Protein AF-D3TIB9-F1 (afdb_monomer)

InterPro domains:
  IPR002877 Ribosomal RNA methyltransferase, FtsJ domain [PF01728] (2-114)
  IPR029063 S-adenosyl-L-methionine-dependent methyltransferase superfamily [G3DSA:3.40.50.150] (1-115)
  IPR029063 S-adenosyl-L-methionine-dependent methyltransferase superfamily [SSF53335] (63-114)
  IPR050082 Ribosomal RNA large subunit methyltransferase RlmE [PTHR10920] (1-114)

Organism: Mangifera indica (NCBI:txid29780)

Secondary structure (DSSP, 8-state):
-EEEE-------S-HHHHHHHHHHHHHHHHHHHH-TTS-S-----------------GGGS-SSPTT-EEEEEEE--HHHHHHHHHHTTTSSEEEEE--TTS-TT--EEEEEEE-

Sequence (115 aa):
SVILSDMCPSVSGITTKDAALSAELGMRALDLAVGCAASPHPVGDQGERHLNDSNSDPDENGVLKPGGHLVIKLLESEDVKEFSQICKPLFRKASWLRPKATRSSSREIYLICQD

Radius of gyration: 15.57 Å; Cα contacts (8 Å, |Δi|>4): 174; chains: 1; bounding box: 37×45×34 Å

Solvent-accessible surface area (backbone atoms only — not comparable to full-atom values): 6949 Å² total; per-residue (Å²): 89,78,49,75,41,82,58,69,64,87,74,81,80,48,68,68,62,41,22,52,52,10,47,53,53,40,50,53,49,48,40,51,32,63,11,76,87,70,64,95,70,91,75,86,71,92,69,83,77,76,91,79,74,99,63,85,63,82,77,54,60,25,77,50,51,88,77,27,30,44,33,34,34,35,37,70,50,73,76,55,61,56,53,47,64,70,44,41,87,79,20,82,37,58,47,82,43,69,62,90,84,56,56,90,90,55,53,62,32,30,44,40,34,34,84

Nearest PDB structures (foldseek):
  8i9v-assembly1_CS  TM=9.281E-01  e=1.162E-05  Thermochaetoides thermophila DSM 1495
  7o9m-assembly1_n  TM=9.282E-01  e=1.020E-05  Homo sapiens
  1ej0-assembly1_A  TM=9.009E-01  e=6.887E-06  Escherichia coli
  7o9k-assembly1_n  TM=9.171E-01  e=2.388E-05  Homo sapiens
  8etc-assembly1_w  TM=8.884E-01  e=3.064E-04  Schizosaccharomyces pombe

Structure (mmCIF, N/CA/C/O backbone):
data_AF-D3TIB9-F1
#
_entry.id   AF-D3TIB9-F1
#
loop_
_atom_site.group_PDB
_atom_site.id
_atom_site.type_symbol
_atom_site.label_atom_id
_atom_site.label_alt_id
_atom_site.label_comp_id
_atom_site.label_asym_id
_atom_site.label_entity_id
_atom_site.label_seq_id
_atom_site.pdbx_PDB_ins_code
_atom_site.Cartn_x
_atom_site.Cartn_y
_atom_site.Cartn_z
_atom_site.occupancy
_atom_site.B_iso_or_equiv
_atom_site.auth_seq_id
_atom_site.auth_comp_id
_atom_site.auth_asym_id
_atom_site.auth_atom_id
_atom_site.pdbx_PDB_model_num
ATOM 1 N N . SER A 1 1 ? -12.327 -1.816 11.683 1.00 91.75 1 SER A N 1
ATOM 2 C CA . SER A 1 1 ? -12.570 -2.158 10.254 1.00 91.75 1 SER A CA 1
ATOM 3 C C . SER A 1 1 ? -11.230 -2.364 9.569 1.00 91.75 1 SER A C 1
ATOM 5 O O . SER A 1 1 ? -10.219 -1.995 10.151 1.00 91.75 1 SER A O 1
ATOM 7 N N . VAL A 1 2 ? -11.193 -2.949 8.370 1.00 96.94 2 VAL A N 1
ATOM 8 C CA . VAL A 1 2 ? -9.957 -3.049 7.576 1.00 96.94 2 VAL A CA 1
ATOM 9 C C . VAL A 1 2 ? -10.245 -2.611 6.148 1.00 96.94 2 VAL A C 1
ATOM 11 O O . VAL A 1 2 ? -11.241 -3.053 5.576 1.00 96.94 2 VAL A O 1
ATOM 14 N N . ILE A 1 3 ? -9.378 -1.771 5.587 1.00 96.56 3 ILE A N 1
ATOM 15 C CA . ILE A 1 3 ? -9.347 -1.444 4.159 1.00 96.56 3 ILE A CA 1
ATOM 16 C C . ILE A 1 3 ? -8.062 -2.008 3.565 1.00 96.56 3 ILE A C 1
ATOM 18 O O . ILE A 1 3 ? -6.979 -1.813 4.112 1.00 96.56 3 ILE A O 1
ATOM 22 N N . LEU A 1 4 ? -8.197 -2.703 2.440 1.00 96.81 4 LEU A N 1
ATOM 23 C CA . LEU A 1 4 ? -7.087 -3.218 1.652 1.00 96.81 4 LEU A CA 1
ATOM 24 C C . LEU A 1 4 ? -7.104 -2.540 0.284 1.00 96.81 4 LEU A C 1
ATOM 26 O O . LEU A 1 4 ? -8.023 -2.756 -0.504 1.00 96.81 4 LEU A O 1
ATOM 30 N N . SER A 1 5 ? -6.073 -1.754 -0.004 1.00 95.94 5 SER A N 1
ATOM 31 C CA . SER A 1 5 ? -5.787 -1.291 -1.353 1.00 95.94 5 SER A CA 1
ATOM 32 C C . SER A 1 5 ? -4.932 -2.326 -2.068 1.00 95.94 5 SER A C 1
ATOM 34 O O . SER A 1 5 ? -3.760 -2.522 -1.740 1.00 95.94 5 SER A O 1
ATOM 36 N N . ASP A 1 6 ? -5.530 -2.977 -3.063 1.00 93.94 6 ASP A N 1
ATOM 37 C CA . ASP A 1 6 ? -4.835 -3.870 -3.991 1.00 93.94 6 ASP A CA 1
ATOM 38 C C . ASP A 1 6 ? -4.473 -3.157 -5.311 1.00 93.94 6 ASP A C 1
ATOM 40 O O . ASP A 1 6 ? -4.298 -3.780 -6.360 1.00 93.94 6 ASP A O 1
ATOM 44 N N . MET A 1 7 ? -4.348 -1.829 -5.277 1.00 85.75 7 MET A N 1
ATOM 45 C CA . MET A 1 7 ? -4.021 -1.033 -6.457 1.00 85.75 7 MET A CA 1
ATOM 46 C C . MET A 1 7 ? -2.563 -1.282 -6.877 1.00 85.75 7 MET A C 1
ATOM 48 O O . MET A 1 7 ? -1.632 -1.003 -6.130 1.00 85.75 7 MET A O 1
ATOM 52 N N . CYS A 1 8 ? -2.357 -1.821 -8.080 1.00 83.06 8 CYS A N 1
ATOM 53 C CA . CYS A 1 8 ? -1.053 -1.896 -8.743 1.00 83.06 8 CYS A CA 1
ATOM 54 C C . CYS A 1 8 ? -1.217 -1.321 -10.153 1.00 83.06 8 CYS A C 1
ATOM 56 O O . CYS A 1 8 ? -2.137 -1.748 -10.859 1.00 83.06 8 CYS A O 1
ATOM 58 N N . PRO A 1 9 ? -0.379 -0.363 -10.577 1.00 86.94 9 PRO A N 1
ATOM 59 C CA . PRO A 1 9 ? -0.443 0.145 -11.938 1.00 86.94 9 PRO A CA 1
ATOM 60 C C . PRO A 1 9 ? 0.017 -0.931 -12.931 1.00 86.94 9 PRO A C 1
ATOM 62 O O . PRO A 1 9 ? 0.727 -1.875 -12.578 1.00 86.94 9 PRO A O 1
ATOM 65 N N . SER A 1 10 ? -0.330 -0.757 -14.206 1.00 90.81 10 SER A N 1
ATOM 66 C CA . SER A 1 10 ? 0.287 -1.537 -15.282 1.00 90.81 10 SER A CA 1
ATOM 67 C C . SER A 1 10 ? 1.804 -1.333 -15.265 1.00 90.81 10 SER A C 1
ATOM 69 O O . SER A 1 10 ? 2.290 -0.217 -15.443 1.00 90.81 10 SER A O 1
ATOM 71 N N . VAL A 1 11 ? 2.545 -2.418 -15.044 1.00 90.38 11 VAL A N 1
ATOM 72 C CA . VAL A 1 11 ? 4.001 -2.393 -14.868 1.00 90.38 11 VAL A CA 1
ATOM 73 C C . VAL A 1 11 ? 4.669 -2.264 -16.238 1.00 90.38 11 VAL A C 1
ATOM 75 O O . VAL A 1 11 ? 4.568 -3.161 -17.074 1.00 90.38 11 VAL A O 1
ATOM 78 N N . SER A 1 12 ? 5.346 -1.142 -16.476 1.00 91.69 12 SER A N 1
ATOM 79 C CA . SER A 1 12 ? 6.065 -0.859 -17.726 1.00 91.69 12 SER A CA 1
ATOM 80 C C . SER A 1 12 ? 7.415 -1.574 -17.827 1.00 91.69 12 SER A C 1
ATOM 82 O O . SER A 1 12 ? 7.995 -1.648 -18.909 1.00 91.69 12 SER A O 1
ATOM 84 N N . GLY A 1 13 ? 7.925 -2.078 -16.700 1.00 90.50 13 GLY A N 1
ATOM 85 C CA . GLY A 1 13 ? 9.254 -2.675 -16.573 1.00 90.50 13 GLY A CA 1
ATOM 86 C C . GLY A 1 13 ? 10.326 -1.662 -16.166 1.00 90.50 13 GLY A C 1
ATOM 87 O O . GLY A 1 13 ? 11.444 -2.055 -15.833 1.00 90.50 13 GLY A O 1
ATOM 88 N N . ILE A 1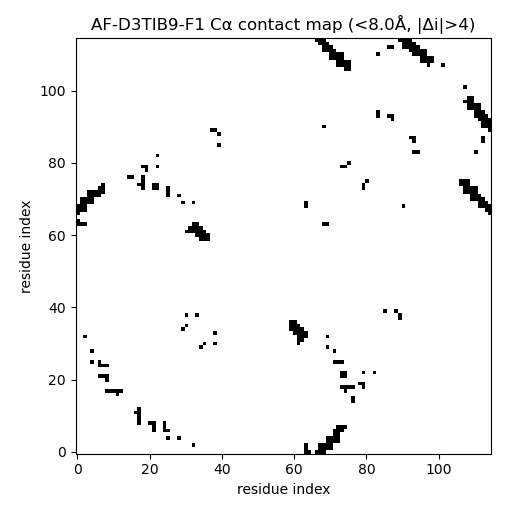 14 ? 9.999 -0.367 -16.140 1.00 93.25 14 ILE A N 1
ATOM 89 C CA . ILE A 1 14 ? 10.895 0.682 -15.655 1.00 93.25 14 ILE A CA 1
ATOM 90 C C . ILE A 1 14 ? 10.675 0.833 -14.152 1.00 93.25 14 ILE A C 1
ATOM 92 O O . ILE A 1 14 ? 9.730 1.485 -13.706 1.00 93.25 14 ILE A O 1
ATOM 96 N N . THR A 1 15 ? 11.590 0.255 -13.373 1.00 92.06 15 THR A N 1
ATOM 97 C CA . THR A 1 15 ? 11.499 0.125 -11.911 1.00 92.06 15 THR A CA 1
ATOM 98 C C . THR A 1 15 ? 11.036 1.395 -11.201 1.00 92.06 15 THR A C 1
ATOM 100 O O . THR A 1 15 ? 10.079 1.341 -10.425 1.00 92.06 15 THR A O 1
ATOM 103 N N . THR A 1 16 ? 11.700 2.516 -11.486 1.00 92.75 16 THR A N 1
ATOM 104 C CA . THR A 1 16 ? 11.439 3.823 -10.870 1.00 92.75 16 THR A CA 1
ATOM 105 C C . THR A 1 16 ? 10.071 4.373 -11.259 1.00 92.75 16 THR A C 1
ATOM 107 O O . THR A 1 16 ? 9.320 4.813 -10.396 1.00 92.75 16 THR A O 1
ATOM 110 N N . LYS A 1 17 ? 9.707 4.286 -12.546 1.00 94.06 17 LYS A N 1
ATOM 111 C CA . LYS A 1 17 ? 8.406 4.751 -13.043 1.00 94.06 17 LYS A CA 1
ATOM 112 C C . LYS A 1 17 ? 7.263 3.960 -12.414 1.00 94.06 17 LYS A C 1
ATOM 114 O O . LYS A 1 17 ? 6.299 4.547 -11.937 1.00 94.06 17 LYS A O 1
ATOM 119 N N . ASP A 1 18 ? 7.388 2.638 -12.393 1.00 94.81 18 ASP A N 1
ATOM 120 C CA . ASP A 1 18 ? 6.346 1.763 -11.858 1.00 94.81 18 ASP A CA 1
ATOM 121 C C . ASP A 1 18 ? 6.166 1.976 -10.348 1.00 94.81 18 ASP A C 1
ATOM 123 O O . ASP A 1 18 ? 5.039 1.997 -9.855 1.00 94.81 18 ASP A O 1
ATOM 127 N N . ALA A 1 19 ? 7.264 2.189 -9.613 1.00 93.94 19 ALA A N 1
ATOM 128 C CA . ALA A 1 19 ? 7.206 2.500 -8.188 1.00 93.94 19 ALA A CA 1
ATOM 129 C C . ALA A 1 19 ? 6.563 3.865 -7.908 1.00 93.94 19 ALA A C 1
ATOM 131 O O . ALA A 1 19 ? 5.715 3.950 -7.024 1.00 93.94 19 ALA A O 1
ATOM 132 N N . ALA A 1 20 ? 6.896 4.899 -8.686 1.00 93.69 20 ALA A N 1
ATOM 133 C CA . ALA A 1 20 ? 6.289 6.223 -8.548 1.00 93.69 20 ALA A CA 1
ATOM 134 C C . ALA A 1 20 ? 4.768 6.184 -8.783 1.00 93.69 20 ALA A C 1
ATOM 136 O O . ALA A 1 20 ? 4.002 6.686 -7.965 1.00 93.69 20 ALA A O 1
ATOM 137 N N . LEU A 1 21 ? 4.319 5.503 -9.844 1.00 94.88 21 LEU A N 1
ATOM 138 C CA . LEU A 1 21 ? 2.888 5.313 -10.119 1.00 94.88 21 LEU A CA 1
ATOM 139 C C . LEU A 1 21 ? 2.196 4.497 -9.020 1.00 94.88 21 LEU A C 1
ATOM 141 O O . LEU A 1 21 ? 1.065 4.787 -8.636 1.00 94.88 21 LEU A O 1
ATOM 145 N N . SER A 1 22 ? 2.874 3.476 -8.490 1.00 95.44 22 SER A N 1
ATOM 146 C CA . SER A 1 22 ? 2.351 2.688 -7.376 1.00 95.44 22 SER A CA 1
ATOM 147 C C . SER A 1 22 ? 2.208 3.528 -6.105 1.00 95.44 22 SER A C 1
ATOM 149 O O . SER A 1 22 ? 1.216 3.367 -5.398 1.00 95.44 22 SER A O 1
ATOM 151 N N . ALA A 1 23 ? 3.156 4.425 -5.827 1.00 93.75 23 ALA A N 1
ATOM 152 C CA . ALA A 1 23 ? 3.095 5.344 -4.695 1.00 93.75 23 ALA A CA 1
ATOM 153 C C . ALA A 1 23 ? 1.961 6.369 -4.847 1.00 93.75 23 ALA A C 1
ATOM 155 O O . ALA A 1 23 ? 1.252 6.627 -3.876 1.00 93.75 23 ALA A O 1
ATOM 156 N N . GLU A 1 24 ? 1.734 6.895 -6.057 1.00 93.75 24 GLU A N 1
ATOM 157 C CA . GLU A 1 24 ? 0.610 7.800 -6.337 1.00 93.75 24 GLU A CA 1
ATOM 158 C C . GLU A 1 24 ? -0.738 7.120 -6.054 1.00 93.75 24 GLU A C 1
ATOM 160 O O . GLU A 1 24 ? -1.586 7.674 -5.352 1.00 93.75 24 GLU A O 1
ATOM 165 N N . LEU A 1 25 ? -0.926 5.887 -6.538 1.00 95.25 25 LEU A N 1
ATOM 166 C CA . LEU A 1 25 ? -2.127 5.103 -6.230 1.00 95.25 25 LEU A CA 1
ATOM 167 C C . LEU A 1 25 ? -2.252 4.814 -4.729 1.00 95.25 25 LEU A C 1
ATOM 169 O O . LEU A 1 25 ? -3.353 4.865 -4.181 1.00 95.25 25 LEU A O 1
ATOM 173 N N . GLY A 1 26 ? -1.130 4.555 -4.053 1.00 95.06 26 GLY A N 1
ATOM 174 C CA . GLY A 1 26 ? -1.089 4.399 -2.602 1.00 95.06 26 GLY A CA 1
ATOM 175 C C . GLY A 1 26 ? -1.574 5.646 -1.863 1.00 95.06 26 GLY A C 1
ATOM 176 O O . GLY A 1 26 ? -2.356 5.519 -0.922 1.00 95.06 26 GLY A O 1
ATOM 177 N N . MET A 1 27 ? -1.168 6.839 -2.308 1.00 93.50 27 MET A N 1
ATOM 178 C CA . MET A 1 27 ? -1.601 8.106 -1.709 1.00 93.50 27 MET A CA 1
ATOM 179 C C . MET A 1 27 ? -3.107 8.307 -1.866 1.00 93.50 27 MET A C 1
ATOM 181 O O . MET A 1 27 ? -3.802 8.540 -0.886 1.00 93.50 27 MET A O 1
ATOM 185 N N . ARG A 1 28 ? -3.639 8.077 -3.072 1.00 93.19 28 ARG A N 1
ATOM 186 C CA . ARG A 1 28 ? -5.089 8.151 -3.314 1.00 93.19 28 ARG A CA 1
ATOM 187 C C . ARG A 1 28 ? -5.866 7.166 -2.443 1.00 93.19 28 ARG A C 1
ATOM 189 O O . ARG A 1 28 ? -6.940 7.490 -1.949 1.00 93.19 28 ARG A O 1
ATOM 196 N N . ALA A 1 29 ? -5.334 5.960 -2.236 1.00 94.69 29 ALA A N 1
ATOM 197 C CA . ALA A 1 29 ? -5.953 4.985 -1.344 1.00 94.69 29 ALA A CA 1
ATOM 198 C C . ALA A 1 29 ? -5.949 5.442 0.124 1.00 94.69 29 ALA A C 1
ATOM 200 O O . ALA A 1 29 ? -6.914 5.172 0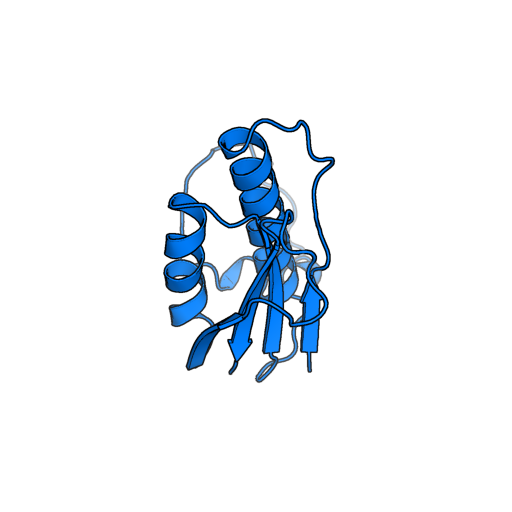.838 1.00 94.69 29 ALA A O 1
ATOM 201 N N . LEU A 1 30 ? -4.893 6.129 0.567 1.00 94.38 30 LEU A N 1
ATOM 202 C CA . LEU A 1 30 ? -4.826 6.732 1.897 1.00 94.38 30 LEU A CA 1
ATOM 203 C C . LEU A 1 30 ? -5.851 7.864 2.044 1.00 94.38 30 LEU A C 1
ATOM 205 O O . LEU A 1 30 ? -6.604 7.860 3.016 1.00 94.38 30 LEU A O 1
ATOM 209 N N . ASP A 1 31 ? -5.932 8.762 1.062 1.00 92.94 31 ASP A N 1
ATOM 210 C CA . ASP A 1 31 ? -6.873 9.889 1.061 1.00 92.94 31 ASP A CA 1
ATOM 211 C C . ASP A 1 31 ? -8.326 9.408 1.091 1.00 92.94 31 ASP A C 1
ATOM 213 O O . ASP A 1 31 ? -9.117 9.877 1.903 1.00 92.94 31 ASP A O 1
ATOM 217 N N . LEU A 1 32 ? -8.676 8.405 0.279 1.00 92.19 32 LEU A N 1
ATOM 218 C CA . LEU A 1 32 ? -10.014 7.802 0.295 1.00 92.19 32 LEU A CA 1
ATOM 219 C C . LEU A 1 32 ? -10.312 7.094 1.623 1.00 92.19 32 LEU A C 1
ATOM 221 O O . LEU A 1 32 ? -11.446 7.109 2.103 1.00 92.19 32 LEU A O 1
ATOM 225 N N . ALA A 1 33 ? -9.307 6.448 2.220 1.00 94.31 33 ALA A N 1
ATOM 226 C CA . ALA A 1 33 ? -9.479 5.745 3.482 1.00 94.31 33 ALA A CA 1
ATOM 227 C C . ALA A 1 33 ? -9.703 6.718 4.645 1.00 94.31 33 ALA A C 1
ATOM 229 O O . ALA A 1 33 ? -10.632 6.513 5.421 1.00 94.31 33 ALA A O 1
ATOM 230 N N . VAL A 1 34 ? -8.878 7.756 4.779 1.00 92.56 34 VAL A N 1
ATOM 231 C CA . VAL A 1 34 ? -8.851 8.617 5.976 1.00 92.56 34 VAL A CA 1
ATOM 232 C C . VAL A 1 34 ? -9.637 9.924 5.785 1.00 92.56 34 VAL A C 1
ATOM 234 O O . VAL A 1 34 ? -10.161 10.466 6.756 1.00 92.56 34 VAL A O 1
ATOM 237 N N . GLY A 1 35 ? -9.813 10.388 4.547 1.00 89.19 35 GLY A N 1
ATOM 238 C CA . GLY A 1 35 ? -10.449 11.665 4.209 1.00 89.19 35 GLY A CA 1
ATOM 239 C C . GLY A 1 35 ? -9.463 12.841 4.217 1.00 89.19 35 GLY A C 1
ATOM 240 O O . GLY A 1 35 ? -8.441 12.819 4.910 1.00 89.19 35 GLY A O 1
ATOM 241 N N . CYS A 1 36 ? -9.775 13.899 3.458 1.00 67.62 36 CYS A N 1
ATOM 242 C CA . CYS A 1 36 ? -8.878 15.045 3.235 1.00 67.62 36 CYS A CA 1
ATOM 243 C C . CYS A 1 36 ? -8.574 15.879 4.496 1.00 67.62 36 CYS A C 1
ATOM 245 O O . CYS A 1 36 ? -7.581 16.602 4.527 1.00 67.62 36 CYS A O 1
ATOM 247 N N . ALA A 1 37 ? -9.378 15.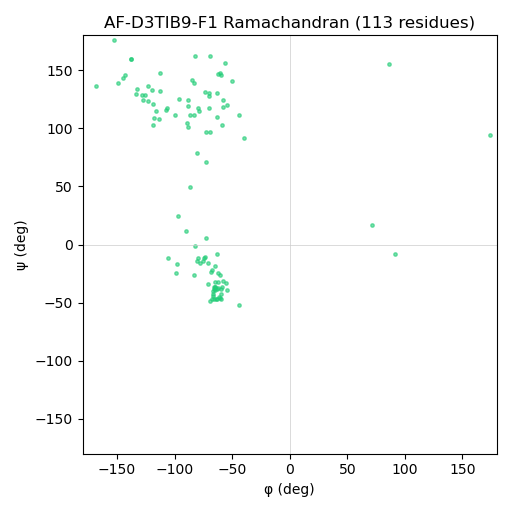769 5.557 1.00 57.12 37 ALA A N 1
ATOM 248 C CA . ALA A 1 37 ? -9.191 16.542 6.789 1.00 57.12 37 ALA A CA 1
ATOM 249 C C . ALA A 1 37 ? -8.034 16.045 7.682 1.00 57.12 37 ALA A C 1
ATOM 251 O O . ALA A 1 37 ? -7.625 16.753 8.603 1.00 57.12 37 ALA A O 1
ATOM 252 N N . ALA A 1 38 ? -7.512 14.839 7.440 1.00 53.12 38 ALA A N 1
ATOM 253 C CA . ALA A 1 38 ? -6.510 14.211 8.302 1.00 53.12 38 ALA A CA 1
ATOM 254 C C . ALA A 1 38 ? -5.086 14.215 7.720 1.00 53.12 38 ALA A C 1
ATOM 256 O O . ALA A 1 38 ? -4.144 13.905 8.444 1.00 53.12 38 ALA A O 1
ATOM 257 N N . SER A 1 39 ? -4.886 14.554 6.442 1.00 49.59 39 SER A N 1
ATOM 258 C CA . SER A 1 39 ? -3.554 14.503 5.823 1.00 49.59 39 SER A CA 1
ATOM 259 C C . SER A 1 39 ? -2.623 15.607 6.373 1.00 49.59 39 SER A C 1
ATOM 261 O O . SER A 1 39 ? -3.011 16.776 6.349 1.00 49.59 39 SER A O 1
ATOM 263 N N . PRO A 1 40 ? -1.377 15.310 6.800 1.00 46.16 40 PRO A N 1
ATOM 264 C CA . PRO A 1 40 ? -0.442 16.315 7.331 1.00 46.16 40 PRO A CA 1
ATOM 265 C C . PRO A 1 40 ? 0.173 17.268 6.288 1.00 46.16 40 PRO A C 1
ATOM 267 O O . PRO A 1 40 ? 1.073 18.033 6.631 1.00 46.16 40 PRO A O 1
ATOM 270 N N . HIS A 1 41 ? -0.238 17.216 5.016 1.00 43.44 41 HIS A N 1
ATOM 271 C CA . HIS A 1 41 ? 0.437 17.917 3.921 1.00 43.44 41 HIS A CA 1
ATOM 272 C C . HIS A 1 41 ? -0.471 18.942 3.224 1.00 43.44 41 HIS A C 1
ATOM 274 O O . HIS A 1 41 ? -1.264 18.573 2.361 1.00 43.44 41 HIS A O 1
ATOM 280 N N . PRO A 1 42 ? -0.302 20.248 3.502 1.00 44.47 42 PRO A N 1
ATOM 281 C CA . PRO A 1 42 ? -0.771 21.300 2.618 1.00 44.47 42 PRO A CA 1
ATOM 282 C C . PRO A 1 42 ? 0.251 21.459 1.482 1.00 44.47 42 PRO A C 1
ATOM 284 O O . PRO A 1 42 ? 1.098 22.349 1.517 1.00 44.47 42 PRO A O 1
ATOM 287 N N . VAL A 1 43 ? 0.225 20.576 0.481 1.00 48.09 43 VAL A N 1
ATOM 288 C CA . VAL A 1 43 ? 0.943 20.840 -0.775 1.00 48.09 43 VAL A CA 1
ATOM 289 C C . VAL A 1 43 ? -0.017 21.576 -1.692 1.00 48.09 43 VAL A C 1
ATOM 291 O O . VAL A 1 43 ? -0.971 21.010 -2.217 1.00 48.09 43 VAL A O 1
ATOM 294 N N . GLY A 1 44 ? 0.227 22.879 -1.815 1.00 45.19 44 GLY A N 1
ATOM 295 C CA . GLY A 1 44 ? -0.445 23.733 -2.772 1.00 45.19 44 GLY A CA 1
ATOM 296 C C . GLY A 1 44 ? -0.128 23.292 -4.193 1.00 45.19 44 GLY A C 1
ATOM 297 O O . GLY A 1 44 ? 0.972 23.519 -4.682 1.00 45.19 44 GLY A O 1
ATOM 298 N N . ASP A 1 45 ? -1.127 22.731 -4.856 1.00 43.00 45 ASP A N 1
ATOM 299 C CA . ASP A 1 45 ? -1.348 22.978 -6.270 1.00 43.00 45 ASP A CA 1
ATOM 300 C C . ASP A 1 45 ? -2.676 23.733 -6.352 1.00 43.00 45 ASP A C 1
ATOM 302 O O . ASP A 1 45 ? -3.741 23.204 -6.025 1.00 43.00 45 ASP A O 1
ATOM 306 N N . GLN A 1 46 ? -2.602 25.030 -6.659 1.00 43.56 46 GLN A N 1
ATOM 307 C CA . GLN A 1 46 ? -3.778 25.861 -6.901 1.00 43.56 46 GLN A CA 1
ATOM 308 C C . GLN A 1 46 ? -4.374 25.484 -8.264 1.00 43.56 46 GLN A C 1
ATOM 310 O O . GLN A 1 46 ? -4.283 26.238 -9.226 1.00 43.56 46 GLN A O 1
ATOM 315 N N . GLY A 1 47 ? -4.980 24.303 -8.344 1.00 40.97 47 GLY A N 1
ATOM 316 C CA . GLY A 1 47 ? -5.995 23.993 -9.339 1.00 40.97 47 GLY A CA 1
ATOM 317 C C . GLY A 1 47 ? -7.325 24.526 -8.822 1.00 40.97 47 GLY A C 1
ATOM 318 O O . GLY A 1 47 ? -7.829 24.054 -7.806 1.00 40.97 47 GLY A O 1
ATOM 319 N N . GLU A 1 48 ? -7.838 25.560 -9.476 1.00 43.91 48 GLU A N 1
ATOM 320 C CA . GLU A 1 48 ? -9.029 26.346 -9.148 1.00 43.91 48 GLU A CA 1
ATOM 321 C C . GLU A 1 48 ? -10.211 25.508 -8.614 1.00 43.91 48 GLU A C 1
ATOM 323 O O . GLU A 1 48 ? -11.076 25.054 -9.363 1.00 43.91 48 GLU A O 1
ATOM 328 N N . ARG A 1 49 ? -10.304 25.346 -7.285 1.00 43.50 49 ARG A N 1
ATOM 329 C CA . ARG A 1 49 ? -11.564 24.967 -6.638 1.00 43.50 49 ARG A CA 1
ATOM 330 C C . ARG A 1 49 ? -12.467 26.190 -6.680 1.00 43.50 49 ARG A C 1
ATOM 332 O O . ARG A 1 49 ? -12.329 27.110 -5.878 1.00 43.50 49 ARG A O 1
ATOM 339 N N . HIS A 1 50 ? -13.330 26.201 -7.689 1.00 45.28 50 HIS A N 1
ATOM 340 C CA . HIS A 1 50 ? -14.412 27.154 -7.878 1.00 45.28 50 HIS A CA 1
ATOM 341 C C . HIS A 1 50 ? -15.147 27.369 -6.545 1.00 45.28 50 HIS A C 1
ATOM 343 O O . HIS A 1 50 ? -15.776 26.457 -6.011 1.00 45.28 50 HIS A O 1
ATOM 349 N N . LEU A 1 51 ? -15.014 28.570 -5.981 1.00 56.12 51 LEU A N 1
ATOM 350 C CA . LEU A 1 51 ? -15.733 28.996 -4.787 1.00 56.12 51 LEU A CA 1
ATOM 351 C C . LEU A 1 51 ? -17.203 29.159 -5.169 1.00 56.12 51 LEU A C 1
ATOM 353 O O . LEU A 1 51 ? -17.533 30.183 -5.754 1.00 56.12 51 LEU A O 1
ATOM 357 N N . ASN A 1 52 ? -18.034 28.145 -4.912 1.00 51.19 52 ASN A N 1
ATOM 358 C CA . ASN A 1 52 ? -19.485 28.238 -4.688 1.00 51.19 52 ASN A CA 1
ATOM 359 C C . ASN A 1 52 ? -20.086 26.826 -4.570 1.00 51.19 52 ASN A C 1
ATOM 361 O O . ASN A 1 52 ? -20.431 26.237 -5.586 1.00 51.19 52 ASN A O 1
ATOM 365 N N . ASP A 1 53 ? -20.240 26.300 -3.352 1.00 45.75 53 ASP A N 1
ATOM 366 C CA . ASP A 1 53 ? -21.568 25.946 -2.830 1.00 45.75 53 ASP A CA 1
ATOM 367 C C . ASP A 1 53 ? -21.483 25.633 -1.327 1.00 45.75 53 ASP A C 1
ATOM 369 O O . ASP A 1 53 ? -20.562 24.966 -0.861 1.00 45.75 53 ASP A O 1
ATOM 373 N N . SER A 1 54 ? -22.429 26.144 -0.544 1.00 54.94 54 SER A N 1
ATOM 374 C CA . SER A 1 54 ? -22.488 25.969 0.917 1.00 54.94 54 SER A CA 1
ATOM 375 C C . SER A 1 54 ? -23.219 24.682 1.309 1.00 54.94 54 SER A C 1
ATOM 377 O O . SER A 1 54 ? -24.087 24.697 2.179 1.00 54.94 54 SER A O 1
ATOM 379 N N . ASN A 1 55 ? -22.843 23.567 0.689 1.00 49.59 55 ASN A N 1
ATOM 380 C CA . ASN A 1 55 ? -23.177 22.228 1.157 1.00 49.59 55 ASN A CA 1
ATOM 381 C C . ASN A 1 55 ? -21.860 21.531 1.476 1.00 49.59 55 ASN A C 1
ATOM 383 O O . ASN A 1 55 ? -21.097 21.212 0.572 1.00 49.59 55 ASN A O 1
ATOM 387 N N . SER A 1 56 ? -21.570 21.321 2.759 1.00 48.66 56 SER A N 1
ATOM 388 C CA . SER A 1 56 ? -20.481 20.437 3.165 1.00 48.66 56 SER A CA 1
ATOM 389 C C . SER A 1 56 ? -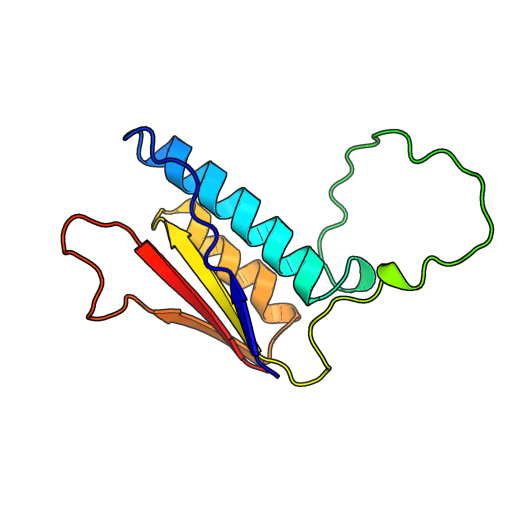20.785 19.052 2.596 1.00 48.66 56 SER A C 1
ATOM 391 O O . SER A 1 56 ? -21.687 18.380 3.099 1.00 48.66 56 SER A O 1
ATOM 393 N N . ASP A 1 57 ? -20.107 18.661 1.516 1.00 55.31 57 ASP A N 1
ATOM 394 C CA . ASP A 1 57 ? -20.260 17.335 0.926 1.00 55.31 57 ASP A CA 1
ATOM 395 C C . ASP A 1 57 ? -20.005 16.293 2.032 1.00 55.31 57 ASP A C 1
ATOM 397 O O . ASP A 1 57 ? -18.924 16.283 2.631 1.00 55.31 57 ASP A O 1
ATOM 401 N N . PRO A 1 58 ? -20.973 15.418 2.360 1.00 53.75 58 PRO A N 1
ATOM 402 C CA . PRO A 1 58 ? -20.779 14.378 3.373 1.00 53.75 58 PRO A CA 1
ATOM 403 C C . PRO A 1 58 ? -19.684 13.362 2.981 1.00 53.75 58 PRO A C 1
ATOM 405 O O . PRO A 1 58 ? -19.293 12.541 3.811 1.00 53.75 58 PRO A O 1
ATOM 408 N N . ASP A 1 59 ? -19.180 13.443 1.744 1.00 55.34 59 ASP A N 1
ATOM 409 C CA . ASP A 1 59 ? -18.106 12.638 1.154 1.00 55.34 59 A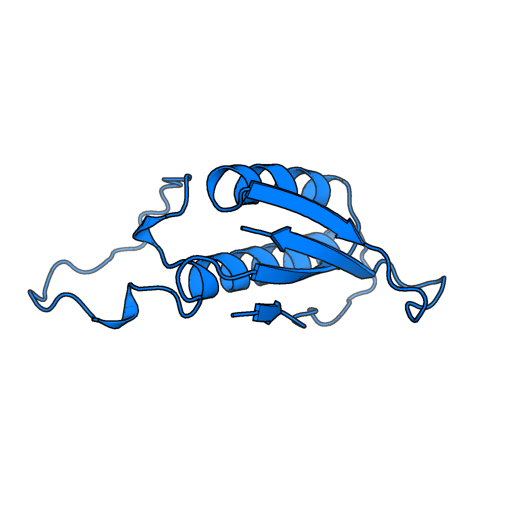SP A CA 1
ATOM 410 C C . ASP A 1 59 ? -16.674 13.111 1.495 1.00 55.34 59 ASP A C 1
ATOM 412 O O . ASP A 1 59 ? -15.711 12.450 1.112 1.00 55.34 59 ASP A O 1
ATOM 416 N N . GLU A 1 60 ? -16.475 14.200 2.257 1.00 64.56 60 GLU A N 1
ATOM 417 C CA . GLU A 1 60 ? -15.121 14.549 2.751 1.00 64.56 60 GLU A CA 1
ATOM 418 C C . GLU A 1 60 ? -14.627 13.630 3.888 1.00 64.56 60 GLU A C 1
ATOM 420 O O . GLU A 1 60 ? -13.449 13.659 4.265 1.00 64.56 60 GLU A O 1
ATOM 425 N N . ASN A 1 61 ? -15.511 12.797 4.445 1.00 80.62 61 ASN A N 1
ATOM 426 C CA . ASN A 1 61 ? -15.166 11.852 5.496 1.00 80.62 61 ASN A CA 1
ATOM 427 C C . ASN A 1 61 ? -14.702 10.521 4.883 1.00 80.62 61 ASN A C 1
ATOM 429 O O . ASN A 1 61 ? -15.468 9.853 4.192 1.00 80.62 61 ASN A O 1
ATOM 433 N N . GLY A 1 62 ? -13.460 10.112 5.163 1.00 90.44 62 GLY A N 1
ATOM 434 C CA . GLY A 1 62 ? -12.897 8.871 4.627 1.00 90.44 62 GLY A CA 1
ATOM 435 C C . GLY A 1 62 ? -13.734 7.626 4.947 1.00 90.44 62 GLY A C 1
ATOM 436 O O . GLY A 1 62 ? -14.479 7.573 5.932 1.00 90.44 62 GLY A O 1
ATOM 437 N N . VAL A 1 63 ? -13.597 6.583 4.123 1.00 93.88 63 VAL A N 1
ATOM 438 C CA . VAL A 1 63 ? -14.378 5.336 4.269 1.00 93.88 63 VAL A CA 1
ATOM 439 C C . VAL A 1 63 ? -13.907 4.444 5.431 1.00 93.88 63 VAL A C 1
ATOM 441 O O . VAL A 1 63 ? -14.583 3.474 5.804 1.00 93.88 63 VAL A O 1
ATOM 444 N N . LEU A 1 64 ? -12.746 4.732 6.028 1.00 94.81 64 LEU A N 1
ATOM 445 C CA . LEU A 1 64 ? -12.216 3.991 7.167 1.00 94.81 64 LEU A CA 1
ATOM 446 C C . LEU A 1 64 ? -12.895 4.446 8.461 1.00 94.81 64 LEU A C 1
ATOM 448 O O . LEU A 1 64 ? -12.752 5.576 8.912 1.00 94.81 64 LEU A O 1
ATOM 452 N N . LYS A 1 65 ? -13.601 3.521 9.115 1.00 93.50 65 LYS A N 1
ATOM 453 C CA . LYS A 1 65 ? -14.159 3.768 10.454 1.00 93.50 65 LYS A CA 1
ATOM 454 C C . LYS A 1 65 ? -13.039 4.074 11.471 1.00 93.50 65 LYS A C 1
ATOM 456 O O . LYS A 1 65 ? -11.981 3.446 11.370 1.00 93.50 65 LYS A O 1
ATOM 461 N N . PRO A 1 66 ? -13.284 4.927 12.488 1.00 91.31 66 PRO A N 1
ATOM 462 C CA . PRO A 1 66 ? -12.345 5.149 13.589 1.00 91.31 66 PRO A CA 1
ATOM 463 C C . PRO A 1 66 ? -11.870 3.833 14.222 1.00 91.31 66 PRO A C 1
ATOM 465 O O . PRO A 1 66 ? -12.658 2.893 14.363 1.00 91.31 66 PRO A O 1
ATOM 468 N N . GLY A 1 67 ? -10.585 3.748 14.580 1.00 93.56 67 GLY A N 1
ATOM 469 C CA . GLY A 1 67 ? -9.974 2.493 15.040 1.00 93.56 67 GLY A CA 1
ATOM 470 C C . GLY A 1 67 ? -9.772 1.450 13.935 1.00 93.56 67 GLY A C 1
ATOM 471 O O . GLY A 1 67 ? -9.665 0.254 14.207 1.00 93.56 67 GLY A O 1
ATOM 472 N N . GLY A 1 68 ? -9.835 1.864 12.670 1.00 96.25 68 GLY A N 1
ATOM 473 C CA . GLY A 1 68 ? -9.641 0.999 11.518 1.00 96.25 68 GLY A CA 1
ATOM 474 C C . GLY A 1 68 ? -8.171 0.773 11.169 1.00 96.25 68 GLY A C 1
ATOM 475 O O . GLY A 1 68 ? -7.287 1.533 11.546 1.00 96.25 68 GLY A O 1
ATOM 476 N N . HIS A 1 69 ? -7.922 -0.275 10.390 1.00 97.81 69 HIS A N 1
ATOM 477 C CA . HIS A 1 69 ? -6.606 -0.583 9.842 1.00 97.81 69 HIS A CA 1
ATOM 478 C C . HIS A 1 69 ? -6.610 -0.402 8.325 1.00 97.81 69 HIS A C 1
ATOM 480 O O . HIS A 1 69 ? -7.611 -0.680 7.655 1.00 97.81 69 HIS A O 1
ATOM 486 N N . LEU A 1 70 ? -5.474 0.010 7.784 1.00 97.56 70 LEU A N 1
ATOM 487 C CA . LEU A 1 70 ? -5.273 0.203 6.356 1.00 97.56 70 LEU A CA 1
ATOM 488 C C . LEU A 1 70 ? -4.096 -0.651 5.889 1.00 97.56 70 LEU A C 1
ATOM 490 O O . LEU A 1 70 ? -3.063 -0.731 6.548 1.00 97.56 70 LEU A O 1
ATOM 494 N N . VAL A 1 71 ? -4.258 -1.312 4.752 1.00 97.81 71 VAL A N 1
ATOM 495 C CA . VAL A 1 71 ? -3.211 -2.104 4.112 1.00 97.81 71 VAL A CA 1
ATOM 496 C C . VAL A 1 71 ? -3.097 -1.646 2.665 1.00 97.81 71 VAL A C 1
ATOM 498 O O . VAL A 1 71 ? -4.095 -1.651 1.952 1.00 97.81 71 VAL A O 1
ATOM 501 N N . ILE A 1 72 ? -1.909 -1.241 2.221 1.00 96.94 72 ILE A N 1
ATOM 502 C CA . ILE A 1 72 ? -1.690 -0.719 0.863 1.00 96.94 72 ILE A CA 1
ATOM 503 C C . ILE A 1 72 ? -0.621 -1.549 0.163 1.00 96.94 72 ILE A C 1
ATOM 505 O O . ILE A 1 72 ? 0.498 -1.661 0.667 1.00 96.94 72 ILE A O 1
ATOM 509 N N . LYS A 1 73 ? -0.960 -2.107 -1.004 1.00 96.19 73 LYS A N 1
ATOM 510 C CA . LYS A 1 73 ? -0.003 -2.735 -1.918 1.00 96.19 73 LYS A CA 1
ATOM 511 C C . LYS A 1 73 ? 0.836 -1.673 -2.624 1.00 96.19 73 LYS A C 1
ATOM 513 O O . LYS A 1 73 ? 0.301 -0.722 -3.185 1.00 96.19 73 LYS A O 1
ATOM 518 N N . LEU A 1 74 ? 2.149 -1.862 -2.618 1.00 95.44 74 LEU A N 1
ATOM 519 C CA . LEU A 1 74 ? 3.129 -0.964 -3.212 1.00 95.44 74 LEU A CA 1
ATOM 520 C C . LEU A 1 74 ? 4.213 -1.760 -3.949 1.00 95.44 74 LEU A C 1
ATOM 522 O O . LEU A 1 74 ? 4.436 -2.942 -3.680 1.00 95.44 74 LEU A O 1
ATOM 526 N N . LEU A 1 75 ? 4.917 -1.102 -4.866 1.00 95.00 75 LEU A N 1
ATOM 527 C CA . LEU A 1 75 ? 6.149 -1.621 -5.457 1.00 95.00 75 LEU A CA 1
ATOM 528 C C . LEU A 1 75 ? 7.360 -1.048 -4.717 1.00 95.00 75 LEU A C 1
ATOM 530 O O . LEU A 1 75 ? 7.518 0.163 -4.618 1.00 95.00 75 LEU A O 1
ATOM 534 N N . GLU A 1 76 ? 8.228 -1.924 -4.223 1.00 93.44 76 GLU A N 1
ATOM 535 C CA . GLU A 1 76 ? 9.422 -1.575 -3.457 1.00 93.44 76 GLU A CA 1
ATOM 536 C C . GLU A 1 76 ? 10.360 -0.652 -4.253 1.00 93.44 76 GLU A C 1
ATOM 538 O O . GLU A 1 76 ? 10.800 -0.972 -5.368 1.00 93.44 76 GLU A O 1
ATOM 543 N N . SER A 1 77 ? 10.664 0.495 -3.644 1.00 91.50 77 SER A N 1
ATOM 544 C CA . SER A 1 77 ? 11.671 1.474 -4.058 1.00 91.50 77 SER A CA 1
ATOM 545 C C . SER A 1 77 ? 12.185 2.240 -2.833 1.00 91.50 77 SER A C 1
ATOM 547 O O . SER A 1 77 ? 11.716 2.028 -1.712 1.00 91.50 77 SER A O 1
ATOM 549 N N . GLU A 1 78 ? 13.174 3.111 -3.027 1.00 86.94 78 GLU A N 1
ATOM 550 C CA . GLU A 1 78 ? 13.670 3.991 -1.964 1.00 86.94 78 GLU A CA 1
ATOM 551 C C . GLU A 1 78 ? 12.614 5.025 -1.561 1.00 86.94 78 GLU A C 1
ATOM 553 O O . GLU A 1 78 ? 12.296 5.120 -0.377 1.00 86.94 78 GLU A O 1
ATOM 558 N N . ASP A 1 79 ? 11.983 5.674 -2.542 1.00 78.44 79 ASP A N 1
ATOM 559 C CA . ASP A 1 79 ? 10.949 6.700 -2.338 1.00 78.44 79 ASP A CA 1
ATOM 560 C C . ASP A 1 79 ? 9.738 6.171 -1.551 1.00 78.44 79 ASP A C 1
ATOM 562 O O . ASP A 1 79 ? 9.171 6.846 -0.693 1.00 78.44 79 ASP A O 1
ATOM 566 N N . VAL A 1 80 ? 9.359 4.909 -1.778 1.00 83.88 80 VAL A N 1
ATOM 567 C CA . VAL A 1 80 ? 8.220 4.282 -1.093 1.00 83.88 80 VAL A CA 1
ATOM 568 C C . VAL A 1 80 ? 8.477 4.088 0.408 1.00 83.88 80 VAL A C 1
ATOM 570 O O . VAL A 1 80 ? 7.527 4.025 1.190 1.00 83.88 80 VAL A O 1
ATOM 573 N N . LYS A 1 81 ? 9.733 4.057 0.871 1.00 79.00 81 LYS A N 1
ATOM 574 C CA . LYS A 1 81 ? 10.042 3.910 2.308 1.00 79.00 81 LYS A CA 1
ATOM 575 C C . LYS A 1 81 ? 9.557 5.110 3.127 1.00 79.00 81 LYS A C 1
ATOM 577 O O . LYS A 1 81 ? 9.134 4.932 4.278 1.00 79.00 81 LYS A O 1
ATOM 582 N N . GLU A 1 82 ? 9.565 6.303 2.533 1.00 86.06 82 GLU A N 1
ATOM 583 C CA . GLU A 1 82 ? 9.086 7.542 3.159 1.00 86.06 82 GLU A CA 1
ATOM 584 C C . GLU A 1 82 ? 7.567 7.543 3.360 1.00 86.06 82 GLU A C 1
ATOM 586 O O . GLU A 1 82 ? 7.072 8.150 4.309 1.00 86.06 82 GLU A O 1
ATOM 591 N N . PHE A 1 83 ? 6.829 6.754 2.572 1.00 88.81 83 PHE A N 1
ATOM 592 C CA . PHE A 1 83 ? 5.375 6.602 2.689 1.00 88.81 83 PHE A CA 1
ATOM 593 C C . PHE A 1 83 ? 4.938 6.167 4.101 1.00 88.81 83 PHE A C 1
ATOM 595 O O . PHE A 1 83 ? 3.905 6.596 4.617 1.00 88.81 83 PHE A O 1
ATOM 602 N N . SER A 1 84 ? 5.760 5.364 4.787 1.00 89.88 84 SER A N 1
ATOM 603 C CA . SER A 1 84 ? 5.490 4.974 6.175 1.00 89.88 84 SER A CA 1
ATOM 604 C C . SER A 1 84 ? 5.468 6.165 7.142 1.00 89.88 84 SER A C 1
ATOM 606 O O . SER A 1 84 ? 4.701 6.146 8.102 1.00 89.88 84 SER A O 1
ATOM 608 N N . GLN A 1 85 ? 6.268 7.208 6.894 1.00 91.19 85 GLN A N 1
ATOM 609 C CA . GLN A 1 85 ? 6.309 8.416 7.727 1.00 91.19 85 GLN A CA 1
ATOM 610 C C . GLN A 1 85 ? 5.041 9.249 7.567 1.00 91.19 85 GLN A C 1
ATOM 612 O O . GLN A 1 85 ? 4.559 9.803 8.548 1.00 91.19 85 GLN A O 1
ATOM 617 N N . ILE A 1 86 ? 4.466 9.257 6.363 1.00 91.31 86 ILE A N 1
ATOM 618 C CA . ILE A 1 86 ? 3.191 9.921 6.065 1.00 91.31 86 ILE A CA 1
ATOM 619 C C . ILE A 1 86 ? 2.043 9.252 6.835 1.00 91.31 86 ILE A C 1
ATOM 621 O O . ILE A 1 86 ? 1.152 9.930 7.336 1.00 91.31 86 ILE A O 1
ATOM 625 N N . CYS A 1 87 ? 2.090 7.925 6.998 1.00 92.50 87 CYS A N 1
ATOM 626 C CA . CYS A 1 87 ? 1.038 7.173 7.689 1.00 92.50 87 CYS A CA 1
ATOM 627 C C . CYS A 1 87 ? 1.169 7.167 9.223 1.00 92.50 8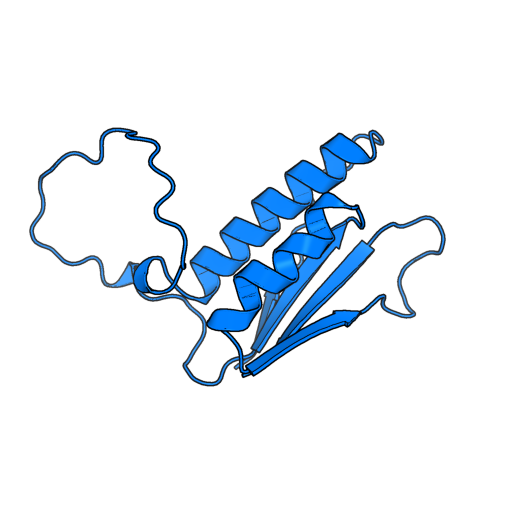7 CYS A C 1
ATOM 629 O O . CYS A 1 87 ? 0.171 7.015 9.918 1.00 92.50 87 CYS A O 1
ATOM 631 N N . LYS A 1 88 ? 2.376 7.318 9.783 1.00 91.50 88 LYS A N 1
ATOM 632 C CA . LYS A 1 88 ? 2.607 7.317 11.244 1.00 91.50 88 LYS A CA 1
ATOM 633 C C . LYS A 1 88 ? 1.771 8.314 12.061 1.00 91.50 88 LYS A C 1
ATOM 635 O O . LYS A 1 88 ? 1.379 7.937 13.158 1.00 91.50 88 LYS A O 1
ATOM 640 N N . PRO A 1 89 ? 1.503 9.556 11.619 1.00 92.31 89 PRO A N 1
ATOM 641 C CA . PRO A 1 89 ? 0.627 10.452 12.377 1.00 92.31 89 PRO A CA 1
ATOM 642 C C . PRO A 1 89 ? -0.8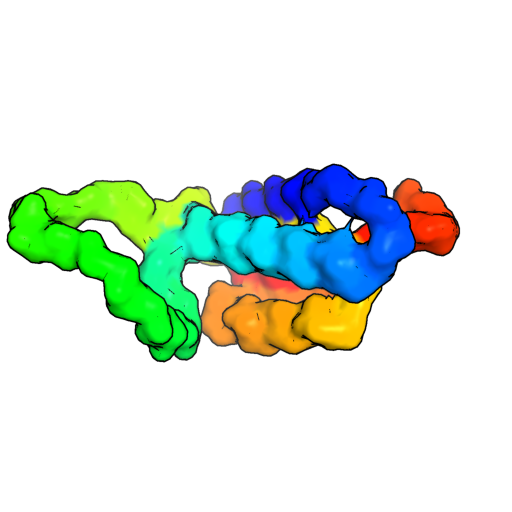50 10.031 12.344 1.00 92.31 89 PRO A C 1
ATOM 644 O O . PRO A 1 89 ? -1.622 10.504 13.170 1.00 92.31 89 PRO A O 1
ATOM 647 N N . LEU A 1 90 ? -1.243 9.152 11.416 1.00 92.56 90 LEU A N 1
ATOM 648 C CA . LEU A 1 90 ? -2.633 8.733 11.201 1.00 92.56 90 LEU A CA 1
ATOM 649 C C . LEU A 1 90 ? -2.972 7.398 11.876 1.00 92.56 90 LEU A C 1
ATOM 651 O O . LEU A 1 90 ? -4.143 7.065 12.018 1.00 92.56 90 LEU A O 1
ATOM 655 N N . PHE A 1 91 ? -1.955 6.626 12.266 1.00 95.31 91 PHE A N 1
ATOM 656 C CA . PHE A 1 91 ? -2.094 5.275 12.804 1.00 95.31 91 PHE A CA 1
ATOM 657 C C . PHE A 1 91 ? -1.072 5.035 13.913 1.00 95.31 91 PHE A C 1
ATOM 659 O O . PHE A 1 91 ? 0.074 5.468 13.811 1.00 95.31 91 PHE A O 1
ATOM 666 N N . ARG A 1 92 ? -1.422 4.247 14.934 1.00 96.12 92 ARG A N 1
ATOM 667 C CA . ARG A 1 92 ? -0.497 3.913 16.036 1.00 96.12 92 ARG A CA 1
ATOM 668 C C . ARG A 1 92 ? 0.762 3.174 15.585 1.00 96.12 92 ARG A C 1
ATOM 670 O O . ARG A 1 92 ? 1.794 3.239 16.255 1.00 96.12 92 ARG A O 1
ATOM 677 N N . LYS A 1 93 ? 0.694 2.450 14.467 1.00 95.69 93 LYS A N 1
ATOM 678 C CA . LYS A 1 93 ? 1.819 1.699 13.907 1.00 95.69 93 LYS A CA 1
ATOM 679 C C .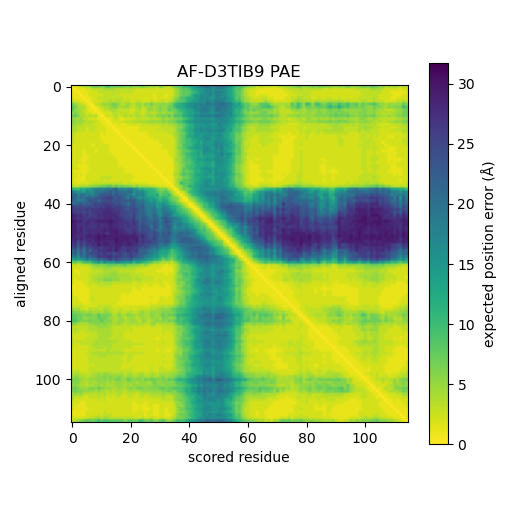 LYS A 1 93 ? 1.732 1.610 12.387 1.00 95.69 93 LYS A C 1
ATOM 681 O O . LYS A 1 93 ? 0.683 1.308 11.836 1.00 95.69 93 LYS A O 1
ATOM 686 N N . ALA A 1 94 ? 2.871 1.769 11.719 1.00 96.12 94 ALA A N 1
ATOM 687 C CA . ALA A 1 94 ? 3.038 1.486 10.296 1.00 96.12 94 ALA A CA 1
ATOM 688 C C . ALA A 1 94 ? 4.210 0.510 10.103 1.00 96.12 94 ALA A C 1
ATOM 690 O O . ALA A 1 94 ? 5.296 0.733 10.644 1.00 96.12 94 ALA A O 1
ATOM 691 N N . SER A 1 95 ? 4.001 -0.586 9.372 1.00 95.50 95 SER A N 1
ATOM 692 C CA . SER A 1 95 ? 5.015 -1.631 9.169 1.00 95.50 95 SER A CA 1
ATOM 693 C C . SER A 1 95 ? 4.949 -2.257 7.784 1.00 95.50 95 SER A C 1
ATOM 695 O O . SER A 1 95 ? 3.865 -2.482 7.257 1.00 95.50 95 SER A O 1
ATOM 697 N N . TRP A 1 96 ? 6.111 -2.583 7.225 1.00 95.56 96 TRP A N 1
ATOM 698 C CA . TRP A 1 96 ? 6.233 -3.234 5.924 1.00 95.56 96 TRP A CA 1
ATOM 699 C C . TRP A 1 96 ? 6.097 -4.754 6.030 1.00 95.56 96 TRP A C 1
ATOM 701 O O . TRP A 1 96 ? 6.634 -5.372 6.950 1.00 95.56 96 TRP A O 1
ATOM 711 N N . LEU A 1 97 ? 5.428 -5.359 5.052 1.00 95.69 97 LEU A N 1
ATOM 712 C CA . LEU A 1 97 ? 5.307 -6.803 4.890 1.00 95.69 97 LEU A CA 1
ATOM 713 C C . LEU A 1 97 ? 5.570 -7.185 3.432 1.00 95.69 97 LEU 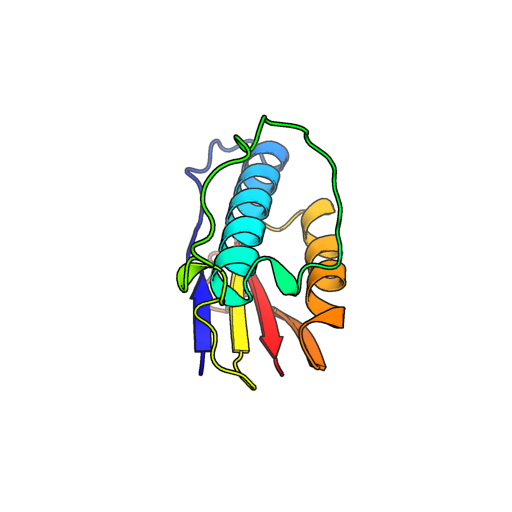A C 1
ATOM 715 O O . LEU A 1 97 ? 4.915 -6.673 2.530 1.00 95.69 97 LEU A O 1
ATOM 719 N N . ARG A 1 98 ? 6.457 -8.156 3.203 1.00 94.56 98 ARG A N 1
ATOM 720 C CA . ARG A 1 98 ? 6.522 -8.890 1.933 1.00 94.56 98 ARG A CA 1
ATOM 721 C C . ARG A 1 98 ? 5.808 -10.236 2.105 1.00 94.56 98 ARG A C 1
ATOM 723 O O . ARG A 1 98 ? 6.291 -11.065 2.882 1.00 94.56 98 ARG A O 1
ATOM 730 N N . PRO A 1 99 ? 4.656 -10.470 1.459 1.00 93.00 99 PRO A N 1
ATOM 731 C CA . PRO A 1 99 ? 3.926 -11.723 1.606 1.00 93.00 99 PRO A CA 1
ATOM 732 C C . PRO A 1 99 ? 4.727 -12.928 1.114 1.00 93.00 99 PRO A C 1
ATOM 734 O O . PRO A 1 99 ? 5.433 -12.866 0.112 1.00 93.00 99 PRO A O 1
ATOM 737 N N . LYS A 1 100 ? 4.543 -14.080 1.768 1.00 92.62 100 LYS A N 1
ATOM 738 C CA . LYS A 1 100 ? 5.156 -15.351 1.333 1.00 92.62 100 LYS A CA 1
ATOM 739 C C . LYS A 1 100 ? 4.682 -15.805 -0.053 1.00 92.62 100 LYS A C 1
ATOM 741 O O . LYS A 1 100 ? 5.376 -16.567 -0.711 1.00 92.62 100 LYS A O 1
ATOM 746 N N . ALA A 1 101 ? 3.496 -15.362 -0.469 1.00 89.12 101 ALA A N 1
ATOM 747 C CA . ALA A 1 101 ? 2.914 -15.677 -1.771 1.00 89.12 101 ALA A CA 1
ATOM 748 C C . ALA A 1 101 ? 3.488 -14.819 -2.915 1.00 89.12 101 ALA A C 1
ATOM 750 O O . ALA A 1 101 ? 3.261 -15.126 -4.085 1.00 89.12 101 ALA A O 1
ATOM 751 N N . THR A 1 102 ? 4.232 -13.756 -2.600 1.00 88.94 102 THR A N 1
ATOM 752 C CA . THR A 1 102 ? 4.835 -12.884 -3.605 1.00 88.94 102 THR A CA 1
ATOM 753 C C . THR A 1 102 ? 5.971 -13.621 -4.317 1.00 88.94 102 THR A C 1
ATOM 755 O O . THR A 1 102 ? 6.878 -14.170 -3.690 1.00 88.94 102 THR A O 1
ATOM 758 N N . ARG A 1 103 ? 5.930 -13.638 -5.656 1.00 90.94 103 ARG A N 1
ATOM 759 C CA . ARG A 1 103 ? 6.988 -14.235 -6.491 1.00 90.94 103 ARG A CA 1
ATOM 760 C C . ARG A 1 103 ? 8.328 -13.545 -6.227 1.00 90.94 103 ARG A C 1
ATOM 762 O O . ARG A 1 103 ? 8.364 -12.329 -6.064 1.00 90.94 103 ARG A O 1
ATOM 769 N N . SER A 1 104 ? 9.434 -14.288 -6.297 1.00 87.75 104 SER A N 1
ATOM 770 C CA . SER A 1 104 ? 10.787 -13.751 -6.065 1.00 87.75 104 SER A CA 1
ATOM 771 C C . SER A 1 104 ? 11.166 -12.594 -6.997 1.00 87.75 104 SER A C 1
ATOM 773 O O . SER A 1 104 ? 11.889 -11.694 -6.589 1.00 87.75 104 SER A O 1
ATOM 775 N N . SER A 1 105 ? 10.654 -12.592 -8.231 1.00 89.12 105 SER A N 1
ATOM 776 C CA . SER A 1 105 ? 10.887 -11.531 -9.218 1.00 89.12 105 SER A CA 1
ATOM 777 C C . SER A 1 105 ? 10.010 -10.291 -9.022 1.00 89.12 105 SER A C 1
ATOM 779 O O . SER A 1 105 ? 10.258 -9.264 -9.650 1.00 89.12 105 SER A O 1
ATOM 781 N N . SER A 1 106 ? 8.953 -10.379 -8.210 1.00 90.94 106 SER A N 1
ATOM 782 C CA . SER A 1 106 ? 8.060 -9.250 -7.956 1.00 90.94 106 SER A CA 1
ATOM 783 C C . SER A 1 106 ? 8.643 -8.363 -6.869 1.00 90.94 106 SER A C 1
ATOM 785 O O . SER A 1 106 ? 9.124 -8.873 -5.862 1.00 90.94 106 SER A O 1
ATOM 787 N N . ARG A 1 107 ? 8.542 -7.044 -7.045 1.00 92.81 107 ARG A N 1
ATOM 788 C CA . ARG A 1 107 ? 8.885 -6.028 -6.035 1.00 92.81 107 ARG A CA 1
ATOM 789 C C . ARG A 1 107 ? 7.700 -5.658 -5.140 1.00 92.81 107 ARG A C 1
ATOM 791 O O . ARG A 1 107 ? 7.755 -4.658 -4.444 1.00 92.81 107 ARG A O 1
ATOM 798 N N . GLU A 1 108 ? 6.617 -6.421 -5.188 1.00 94.25 108 GLU A N 1
ATOM 799 C CA . GLU A 1 108 ? 5.427 -6.156 -4.386 1.00 94.25 108 GLU A CA 1
ATOM 800 C C . GLU A 1 108 ? 5.716 -6.261 -2.883 1.00 94.25 108 GLU A C 1
ATOM 802 O O . GLU A 1 108 ? 6.288 -7.242 -2.398 1.00 94.25 108 GLU A O 1
ATOM 807 N N . ILE A 1 109 ? 5.286 -5.234 -2.158 1.00 95.06 109 ILE A N 1
ATOM 808 C CA . ILE A 1 109 ? 5.304 -5.131 -0.703 1.00 95.06 109 ILE A CA 1
ATOM 809 C C . ILE A 1 109 ? 3.987 -4.510 -0.238 1.00 95.06 109 ILE A C 1
ATOM 811 O O . ILE A 1 109 ? 3.292 -3.846 -1.001 1.00 95.06 109 ILE A O 1
ATOM 815 N N . TYR A 1 110 ? 3.646 -4.704 1.028 1.00 96.06 110 TYR A N 1
ATOM 816 C CA . TYR A 1 110 ? 2.471 -4.106 1.646 1.00 96.06 110 TYR A CA 1
ATOM 817 C C . TYR A 1 110 ? 2.889 -3.216 2.810 1.00 96.06 110 TYR A C 1
ATOM 819 O O . TYR A 1 110 ? 3.670 -3.639 3.668 1.00 96.06 110 TYR A O 1
ATOM 827 N N . LEU A 1 111 ? 2.343 -2.003 2.866 1.00 96.56 111 LEU A N 1
ATOM 828 C CA . LEU A 1 111 ? 2.361 -1.193 4.077 1.00 96.56 111 LEU A CA 1
ATOM 829 C C . LEU A 1 111 ? 1.131 -1.532 4.912 1.00 96.56 111 LEU A C 1
ATOM 831 O O . LEU A 1 111 ? 0.007 -1.433 4.428 1.00 96.56 111 LEU A O 1
ATOM 835 N N . ILE A 1 112 ? 1.348 -1.922 6.163 1.00 97.56 112 ILE A N 1
ATOM 836 C CA . ILE A 1 112 ? 0.299 -2.226 7.132 1.00 97.56 112 ILE A CA 1
ATOM 837 C C . ILE A 1 112 ? 0.259 -1.104 8.163 1.00 97.56 112 ILE A C 1
ATOM 839 O O . ILE A 1 112 ? 1.206 -0.932 8.933 1.00 97.56 112 ILE A O 1
ATOM 843 N N . CYS A 1 113 ? -0.854 -0.386 8.186 1.00 97.56 113 CYS A N 1
ATOM 844 C CA . CYS A 1 113 ? -1.170 0.705 9.090 1.00 97.56 113 CYS A CA 1
ATOM 845 C C . CYS A 1 113 ? -2.213 0.235 10.111 1.00 97.56 113 CYS A C 1
ATOM 847 O O . CYS A 1 113 ? -3.324 -0.160 9.750 1.00 97.56 113 CYS A O 1
ATOM 849 N N . GLN A 1 114 ? -1.840 0.235 11.386 1.00 97.00 114 GLN A N 1
ATOM 850 C CA . GLN A 1 114 ? -2.649 -0.250 12.498 1.00 97.00 114 GLN A CA 1
ATOM 851 C C . GLN A 1 114 ? -2.909 0.891 13.474 1.00 97.00 114 GLN A C 1
ATOM 853 O O . GLN A 1 114 ? -1.955 1.452 14.013 1.00 97.00 114 GLN A O 1
ATOM 858 N N . ASP A 1 115 ? -4.180 1.213 13.704 1.00 91.31 115 ASP A N 1
ATOM 859 C CA . ASP A 1 115 ? -4.604 1.926 14.909 1.00 91.31 115 ASP A CA 1
ATOM 860 C C . ASP A 1 115 ? -4.569 1.036 16.164 1.00 91.31 115 ASP A C 1
ATOM 862 O O . ASP A 1 115 ? -4.644 -0.207 16.031 1.00 91.31 115 ASP A O 1
#

pLDDT: mean 83.36, std 18.2, range [40.97, 97.81]

Mean predicted aligned error: 8.37 Å

Foldseek 3Di:
DEAEAPDFDDCPVPQVVRQVVLVVSVVVQVCQAAFPVQFPDPPDDCPDPDPDDPDPPPSRGHPHDPQYKYKGKGFDDPVVVCVLVRLVVVAVDWDKADDPPDDPPGRIIMIIGGD